Protein AF-A0A522DCX3-F1 (afdb_monomer_lite)

Structure (mmCIF, N/CA/C/O backbone):
data_AF-A0A522DCX3-F1
#
_entry.id   AF-A0A522DCX3-F1
#
loop_
_atom_site.group_PDB
_atom_site.id
_atom_site.type_symbol
_atom_site.label_atom_id
_atom_site.label_alt_id
_atom_site.label_comp_id
_atom_site.label_asym_id
_atom_site.label_entity_id
_atom_site.label_seq_id
_atom_site.pdbx_PDB_ins_code
_atom_site.Cartn_x
_atom_site.Cartn_y
_atom_site.Cartn_z
_atom_site.occupancy
_atom_site.B_iso_or_equiv
_atom_site.auth_seq_id
_atom_site.auth_comp_id
_atom_site.auth_asym_id
_atom_site.auth_atom_id
_atom_site.pdbx_PDB_model_num
ATOM 1 N N . MET A 1 1 ? -0.676 -17.843 -14.640 1.00 28.86 1 MET A N 1
ATOM 2 C CA . MET A 1 1 ? -2.036 -17.439 -14.202 1.00 28.86 1 MET A CA 1
ATOM 3 C C . MET A 1 1 ? -1.926 -16.752 -12.847 1.00 28.86 1 MET A C 1
ATOM 5 O O . MET A 1 1 ? -1.843 -17.448 -11.843 1.00 28.86 1 MET A O 1
ATOM 9 N N . SER A 1 2 ? -1.869 -15.419 -12.797 1.00 33.31 2 SER A N 1
ATOM 10 C CA . SER A 1 2 ? -1.780 -14.701 -11.517 1.00 33.31 2 SER A CA 1
ATOM 11 C C . SER A 1 2 ? -3.188 -14.391 -10.993 1.00 33.31 2 SER A C 1
ATOM 13 O O . SER A 1 2 ? -3.861 -13.493 -11.488 1.00 33.31 2 SER A O 1
ATOM 15 N N . LYS A 1 3 ? -3.672 -15.198 -10.038 1.00 43.72 3 LYS A N 1
ATOM 16 C CA . LYS A 1 3 ? -4.964 -15.034 -9.339 1.00 43.72 3 LYS A CA 1
ATOM 17 C C . LYS A 1 3 ? -4.848 -13.979 -8.223 1.00 43.72 3 LYS A C 1
ATOM 19 O O . LYS A 1 3 ? -5.005 -14.319 -7.053 1.00 43.72 3 LYS A O 1
ATOM 24 N N . ILE A 1 4 ? -4.510 -12.728 -8.542 1.00 49.00 4 ILE A N 1
ATOM 25 C CA . ILE A 1 4 ? -4.292 -11.707 -7.492 1.00 49.00 4 ILE A CA 1
ATOM 26 C C . ILE A 1 4 ? -5.577 -10.966 -7.085 1.00 49.00 4 ILE A C 1
ATOM 28 O O . ILE A 1 4 ? -5.641 -10.433 -5.983 1.00 49.00 4 ILE A O 1
ATOM 32 N N . THR A 1 5 ? -6.657 -11.004 -7.862 1.00 54.38 5 THR A N 1
ATOM 33 C CA . THR A 1 5 ? -7.871 -10.245 -7.522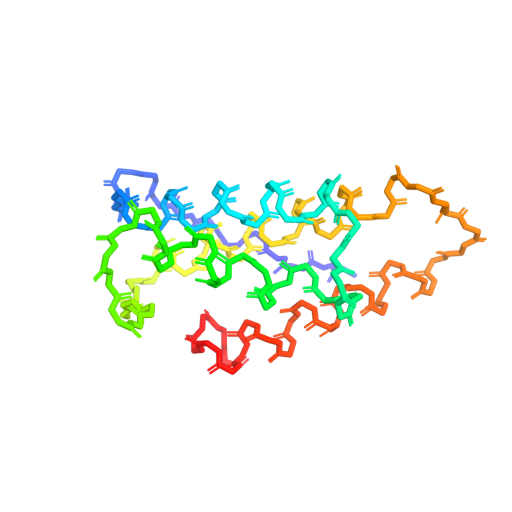 1.00 54.38 5 THR A CA 1
ATOM 34 C C . THR A 1 5 ? -8.945 -11.125 -6.890 1.00 54.38 5 THR A C 1
ATOM 36 O O . THR A 1 5 ? -9.888 -11.587 -7.527 1.00 54.38 5 THR A O 1
ATOM 39 N N . GLY A 1 6 ? -8.811 -11.364 -5.585 1.00 59.00 6 GLY A N 1
ATOM 40 C CA . GLY A 1 6 ? -9.985 -11.675 -4.774 1.00 59.00 6 GLY A CA 1
ATOM 41 C C . GLY A 1 6 ? -10.847 -10.417 -4.658 1.00 59.00 6 GLY A C 1
ATOM 42 O O . GLY A 1 6 ? -10.328 -9.372 -4.274 1.00 59.00 6 GLY A O 1
ATOM 43 N N . PHE A 1 7 ? -12.137 -10.505 -4.984 1.00 73.31 7 PHE A N 1
ATOM 44 C CA . PHE A 1 7 ? -13.077 -9.398 -4.790 1.00 73.31 7 PHE A CA 1
ATOM 45 C C . PHE A 1 7 ? -13.097 -8.957 -3.309 1.00 73.31 7 PHE A C 1
ATOM 47 O O . PHE A 1 7 ? -13.065 -9.797 -2.396 1.00 73.31 7 PHE A O 1
ATOM 54 N N . PHE A 1 8 ? -13.122 -7.643 -3.081 1.00 80.94 8 PHE A N 1
ATOM 55 C CA . PHE A 1 8 ? -13.275 -6.996 -1.774 1.00 80.94 8 PHE A CA 1
ATOM 56 C C . PHE A 1 8 ? -14.450 -6.015 -1.832 1.00 80.94 8 PHE A C 1
ATOM 58 O O . PHE A 1 8 ? -14.796 -5.539 -2.914 1.00 80.94 8 PHE A O 1
ATOM 65 N N . ASN A 1 9 ? -15.073 -5.727 -0.689 1.00 86.88 9 ASN A N 1
ATOM 66 C CA . ASN A 1 9 ? -16.086 -4.677 -0.613 1.00 86.88 9 ASN A CA 1
ATOM 67 C C . ASN A 1 9 ? -15.413 -3.325 -0.331 1.00 86.88 9 ASN A C 1
ATOM 69 O O . ASN A 1 9 ? -14.833 -3.132 0.736 1.00 86.88 9 ASN A O 1
ATOM 73 N N . GLU A 1 10 ? -15.508 -2.382 -1.271 1.00 83.75 10 GLU A N 1
ATOM 74 C CA . GLU A 1 10 ? -14.956 -1.029 -1.124 1.00 83.75 10 GLU A CA 1
ATOM 75 C C . GLU A 1 10 ? -15.537 -0.253 0.067 1.00 83.75 10 GLU A C 1
ATOM 77 O O . GLU A 1 10 ? -14.839 0.585 0.644 1.00 83.75 10 GLU A O 1
ATOM 82 N N . GLU A 1 11 ? -16.776 -0.540 0.472 1.00 90.69 11 GLU A N 1
ATOM 83 C CA . GLU A 1 11 ? -17.419 0.097 1.630 1.00 90.69 11 GLU A CA 1
ATOM 84 C C . GLU A 1 11 ? -16.742 -0.282 2.955 1.00 90.69 11 GLU A C 1
ATOM 86 O O . GLU A 1 11 ? -16.774 0.491 3.910 1.00 90.69 11 GLU A O 1
ATOM 91 N N . ASN A 1 12 ? -16.071 -1.439 2.998 1.00 91.00 12 ASN A N 1
ATOM 92 C CA . ASN A 1 12 ? -15.334 -1.924 4.167 1.00 91.00 12 ASN A CA 1
ATOM 93 C C . ASN A 1 12 ? -13.888 -1.402 4.227 1.00 91.00 12 ASN A C 1
ATOM 95 O O . ASN A 1 12 ? -13.141 -1.763 5.140 1.00 91.00 12 ASN A O 1
ATOM 99 N N . VAL A 1 13 ? -13.471 -0.583 3.252 1.00 91.31 13 VAL A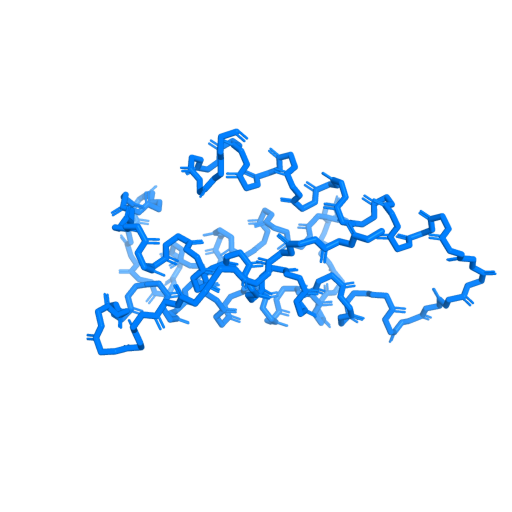 N 1
ATOM 100 C CA . VAL A 1 13 ? -12.109 -0.048 3.178 1.00 91.31 13 VAL A CA 1
ATOM 101 C C . VAL A 1 13 ? -12.032 1.291 3.906 1.00 91.31 13 VAL A C 1
ATOM 103 O O . VAL A 1 13 ? -12.494 2.320 3.394 1.00 91.31 13 VAL A O 1
ATOM 106 N N . GLY A 1 14 ? -11.399 1.275 5.081 1.00 92.31 14 GLY A N 1
ATOM 107 C CA . GLY A 1 14 ? -11.216 2.439 5.935 1.00 92.31 14 GLY A CA 1
ATOM 108 C C . GLY A 1 14 ? -10.254 3.496 5.373 1.00 92.31 14 GLY A C 1
ATOM 109 O O . GLY A 1 14 ? -9.522 3.264 4.399 1.00 92.31 14 GLY A O 1
ATOM 110 N N . PRO A 1 15 ? -10.243 4.696 5.981 1.00 92.19 15 PRO A N 1
ATOM 111 C CA . PRO A 1 15 ? -9.436 5.816 5.511 1.00 92.19 15 PRO A CA 1
ATOM 112 C C . PRO A 1 15 ? -7.929 5.548 5.606 1.00 92.19 15 PRO A C 1
ATOM 114 O O . PRO A 1 15 ? -7.179 6.003 4.743 1.00 92.19 15 PRO A O 1
ATOM 117 N N . GLU A 1 16 ? -7.471 4.778 6.592 1.00 90.31 16 GLU A N 1
ATOM 118 C CA . GLU A 1 16 ? -6.063 4.415 6.755 1.00 90.31 16 GLU A CA 1
ATOM 119 C C . GLU A 1 16 ? -5.582 3.508 5.616 1.00 90.31 16 GLU A C 1
ATOM 121 O O . GLU A 1 16 ? -4.526 3.764 5.041 1.00 90.31 16 GLU A O 1
ATOM 126 N N . ALA A 1 17 ? -6.372 2.506 5.214 1.00 89.31 17 ALA A N 1
ATOM 127 C CA . ALA A 1 17 ? -6.032 1.644 4.081 1.00 89.31 17 ALA A CA 1
ATOM 128 C C . ALA A 1 17 ? -5.976 2.442 2.766 1.00 89.31 17 ALA A C 1
ATOM 130 O O . ALA A 1 17 ? -5.046 2.293 1.971 1.00 89.31 17 ALA A O 1
ATOM 131 N N . ARG A 1 18 ? -6.926 3.364 2.549 1.00 92.06 18 ARG A N 1
ATOM 132 C CA . ARG A 1 18 ? -6.921 4.267 1.381 1.00 92.06 18 ARG A CA 1
ATOM 133 C C . ARG A 1 18 ? -5.706 5.193 1.379 1.00 92.06 18 ARG A C 1
ATOM 135 O O . ARG A 1 18 ? -5.106 5.414 0.329 1.00 92.06 18 ARG A O 1
ATOM 142 N N . ARG A 1 19 ? -5.319 5.707 2.548 1.00 91.94 19 ARG A N 1
ATOM 143 C CA . ARG A 1 19 ? -4.144 6.570 2.701 1.00 91.94 19 ARG A CA 1
ATOM 144 C C . ARG A 1 19 ? -2.845 5.805 2.462 1.00 91.94 19 ARG A C 1
ATOM 146 O O . ARG A 1 19 ? -1.998 6.305 1.733 1.00 91.94 19 ARG A O 1
ATOM 153 N N . LEU A 1 20 ? -2.719 4.583 2.971 1.00 90.25 20 LEU A N 1
ATOM 154 C CA . LEU A 1 20 ? -1.555 3.737 2.707 1.00 90.25 20 LEU A CA 1
ATOM 155 C C . LEU A 1 20 ? -1.432 3.377 1.216 1.00 90.25 20 LEU A C 1
ATOM 157 O O . LEU A 1 20 ? -0.348 3.486 0.651 1.00 90.25 20 LEU A O 1
ATOM 161 N N . ALA A 1 21 ? -2.543 3.058 0.544 1.00 88.88 21 ALA A N 1
ATOM 162 C CA . ALA A 1 21 ? -2.559 2.863 -0.909 1.00 88.88 21 ALA A CA 1
ATOM 163 C C . ALA A 1 21 ? -2.101 4.109 -1.686 1.00 88.88 21 ALA A C 1
ATOM 165 O O . ALA A 1 21 ? -1.366 4.012 -2.670 1.00 88.88 21 ALA A O 1
ATOM 166 N N . HIS A 1 22 ? -2.502 5.300 -1.236 1.00 89.62 22 HIS A N 1
ATOM 167 C CA . HIS A 1 22 ? -2.015 6.548 -1.815 1.00 89.62 22 HIS A CA 1
ATOM 168 C C . HIS A 1 22 ? -0.501 6.721 -1.612 1.00 89.62 22 HIS A C 1
ATOM 170 O O . HIS A 1 22 ? 0.196 7.114 -2.547 1.00 89.62 22 HIS A O 1
ATOM 176 N N . CYS A 1 23 ? 0.018 6.374 -0.430 1.00 87.88 23 CYS A N 1
ATOM 177 C CA . CYS A 1 23 ? 1.452 6.395 -0.146 1.00 87.88 23 CYS A CA 1
ATOM 178 C C . CYS A 1 23 ? 2.238 5.434 -1.049 1.00 87.88 23 CYS A C 1
ATOM 180 O O . CYS A 1 23 ? 3.281 5.843 -1.548 1.00 87.88 23 CYS A O 1
ATOM 182 N N . PHE A 1 24 ? 1.727 4.227 -1.329 1.00 84.81 24 PHE A N 1
ATOM 183 C CA . PHE A 1 24 ? 2.343 3.312 -2.302 1.00 84.81 24 PHE A CA 1
ATOM 184 C C . PHE A 1 24 ? 2.445 3.949 -3.696 1.00 84.81 24 PHE A C 1
ATOM 186 O O . PHE A 1 24 ? 3.510 3.976 -4.306 1.00 84.81 24 PHE A O 1
ATOM 193 N N . ASN A 1 25 ? 1.353 4.540 -4.183 1.00 81.81 25 ASN A N 1
ATOM 194 C CA . ASN A 1 25 ? 1.328 5.174 -5.501 1.00 81.81 25 ASN A CA 1
ATOM 195 C C . ASN A 1 25 ? 2.274 6.381 -5.612 1.00 81.81 25 ASN A C 1
ATOM 197 O O . ASN A 1 25 ? 2.891 6.587 -6.659 1.00 81.81 25 ASN A O 1
ATOM 201 N N . LEU A 1 26 ? 2.378 7.196 -4.558 1.00 82.75 26 LEU A N 1
ATOM 202 C CA . LEU A 1 26 ? 3.320 8.316 -4.512 1.00 82.75 26 LEU A CA 1
ATOM 203 C C . LEU A 1 26 ? 4.763 7.827 -4.460 1.00 82.75 26 LEU A C 1
ATOM 205 O O . LEU A 1 26 ? 5.601 8.323 -5.211 1.00 82.75 26 LEU A O 1
ATOM 209 N N . SER A 1 27 ? 5.049 6.849 -3.605 1.00 80.44 27 SER A N 1
ATOM 210 C CA . SER A 1 27 ? 6.404 6.349 -3.433 1.00 80.44 27 SER A CA 1
ATOM 211 C C . SER A 1 27 ? 6.928 5.650 -4.683 1.00 80.44 27 SER A C 1
ATOM 213 O O . SER A 1 27 ? 8.090 5.831 -5.022 1.00 80.44 27 SER A O 1
ATOM 215 N N . ALA A 1 28 ? 6.066 4.956 -5.431 1.00 76.31 28 ALA A N 1
ATOM 216 C CA . ALA A 1 28 ? 6.407 4.366 -6.724 1.00 76.31 28 ALA A CA 1
ATOM 217 C C . ALA A 1 28 ? 6.844 5.378 -7.790 1.00 76.31 28 ALA A C 1
ATOM 219 O O . ALA A 1 28 ? 7.582 5.033 -8.707 1.00 76.31 28 ALA A O 1
ATOM 220 N N . ARG A 1 29 ? 6.371 6.624 -7.699 1.00 76.19 29 ARG A N 1
ATOM 221 C CA . ARG A 1 29 ? 6.687 7.699 -8.656 1.00 76.19 29 ARG A CA 1
ATOM 222 C C . ARG A 1 29 ? 7.901 8.519 -8.236 1.00 76.19 29 ARG A C 1
ATOM 224 O O . ARG A 1 29 ? 8.348 9.383 -8.988 1.00 76.19 29 ARG A O 1
ATOM 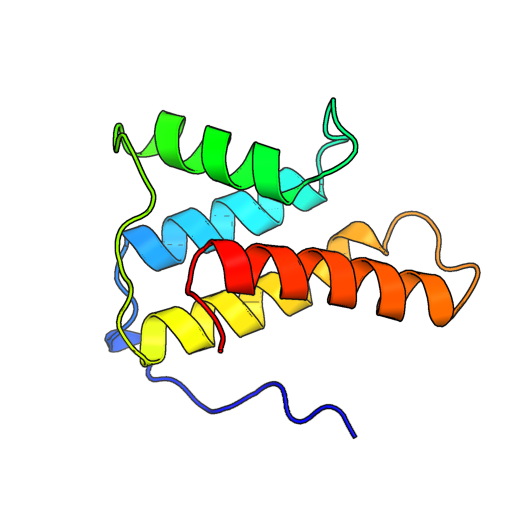231 N N . MET A 1 30 ? 8.400 8.294 -7.025 1.00 71.06 30 MET A N 1
ATOM 232 C CA . MET A 1 30 ? 9.522 9.019 -6.454 1.00 71.06 30 MET A CA 1
ATOM 233 C C . MET A 1 30 ? 10.753 8.118 -6.452 1.00 71.06 30 MET A C 1
ATOM 235 O O . MET A 1 30 ? 10.685 6.945 -6.103 1.00 71.06 30 MET A O 1
ATOM 239 N N . ASN A 1 31 ? 11.903 8.673 -6.832 1.00 61.06 31 ASN A N 1
ATOM 240 C CA . ASN A 1 31 ? 13.170 7.954 -6.756 1.00 61.06 31 ASN A CA 1
ATOM 241 C C . ASN A 1 31 ? 13.541 7.799 -5.271 1.00 61.06 31 ASN A C 1
ATOM 243 O O . ASN A 1 31 ? 14.062 8.736 -4.659 1.00 61.06 31 ASN A O 1
ATOM 247 N N . SER A 1 32 ? 13.178 6.664 -4.663 1.00 61.53 32 SER A N 1
ATOM 248 C CA . SER A 1 32 ? 13.416 6.425 -3.236 1.00 61.53 32 SER A CA 1
ATOM 249 C C . SER A 1 32 ? 14.915 6.453 -2.926 1.00 61.53 32 SER A C 1
ATOM 251 O O . SER A 1 32 ? 15.718 5.887 -3.668 1.00 61.53 32 SER A O 1
ATOM 253 N N . LYS A 1 33 ? 15.303 7.084 -1.810 1.00 55.56 33 LYS A N 1
ATOM 254 C CA . LYS A 1 33 ? 16.712 7.205 -1.380 1.00 55.56 33 LYS A CA 1
ATOM 255 C C . LYS A 1 33 ? 17.400 5.856 -1.160 1.00 55.56 33 LYS A C 1
ATOM 257 O O . LYS A 1 33 ? 18.613 5.771 -1.308 1.00 55.56 33 LYS A O 1
ATOM 262 N N . ASP A 1 34 ? 16.638 4.839 -0.779 1.00 63.88 34 ASP A N 1
ATOM 263 C CA . ASP A 1 34 ? 17.098 3.470 -0.528 1.00 63.88 34 ASP A CA 1
ATOM 264 C C . ASP A 1 34 ? 16.784 2.514 -1.694 1.00 63.88 34 ASP A C 1
ATOM 266 O O . ASP A 1 34 ? 17.013 1.312 -1.582 1.00 63.88 34 ASP A O 1
ATOM 270 N N . GLY A 1 35 ? 16.231 3.030 -2.800 1.00 62.97 35 GLY A N 1
ATOM 271 C CA . GLY A 1 35 ? 15.735 2.226 -3.918 1.00 62.97 35 GLY A CA 1
ATOM 272 C C . GLY A 1 35 ? 14.480 1.406 -3.596 1.00 62.97 35 GLY A C 1
ATOM 273 O O . GLY A 1 35 ? 13.996 0.689 -4.467 1.00 62.97 35 GLY A O 1
ATOM 274 N N . ASN A 1 36 ? 13.927 1.515 -2.381 1.00 68.75 36 ASN A N 1
ATOM 275 C CA . ASN A 1 36 ? 12.748 0.780 -1.951 1.00 68.75 36 ASN A CA 1
ATOM 276 C C . ASN A 1 36 ? 11.545 1.725 -1.756 1.00 68.75 36 ASN A C 1
ATOM 278 O O . ASN A 1 36 ? 11.405 2.385 -0.723 1.00 68.75 36 ASN A O 1
ATOM 282 N N . PRO A 1 37 ? 10.617 1.770 -2.721 1.00 68.75 37 PRO A N 1
ATOM 283 C CA . PRO A 1 37 ? 9.429 2.614 -2.644 1.00 68.75 37 PRO A CA 1
ATOM 284 C C . PRO A 1 37 ? 8.510 2.227 -1.477 1.00 68.75 37 PRO A C 1
ATOM 286 O O . PRO A 1 37 ? 7.703 3.044 -1.044 1.00 68.75 37 PRO A O 1
ATOM 289 N N . LEU A 1 38 ? 8.608 1.019 -0.917 1.00 73.12 38 LEU A N 1
ATOM 290 C CA . LEU A 1 38 ? 7.760 0.646 0.213 1.00 73.12 38 LEU A CA 1
ATOM 291 C C . LEU A 1 38 ? 8.235 1.214 1.540 1.00 73.12 38 LEU A C 1
ATOM 293 O O . LEU A 1 38 ? 7.388 1.723 2.265 1.00 73.12 38 LEU A O 1
ATOM 297 N N . THR A 1 39 ? 9.540 1.233 1.825 1.00 76.12 39 THR A N 1
ATOM 298 C CA . THR A 1 39 ? 10.061 1.923 3.020 1.00 76.12 39 THR A CA 1
ATOM 299 C C . THR A 1 39 ? 9.584 3.375 3.029 1.00 76.12 39 THR A C 1
ATOM 301 O O . THR A 1 39 ? 9.038 3.872 4.010 1.00 76.12 39 THR A O 1
ATOM 304 N N . PHE A 1 40 ? 9.696 4.038 1.877 1.00 80.38 40 PHE A N 1
ATOM 305 C CA . PHE A 1 40 ? 9.273 5.422 1.743 1.00 80.38 40 PHE A CA 1
ATOM 306 C C . PHE A 1 40 ? 7.749 5.600 1.854 1.00 80.38 40 PHE A C 1
ATOM 308 O O . PHE A 1 40 ? 7.282 6.606 2.387 1.00 80.38 40 PHE A O 1
ATOM 315 N N . ALA A 1 41 ? 6.949 4.628 1.405 1.00 84.25 41 ALA A N 1
ATOM 316 C CA . ALA A 1 41 ? 5.504 4.652 1.623 1.00 84.25 41 ALA A CA 1
ATOM 317 C C . ALA A 1 41 ? 5.134 4.562 3.112 1.00 84.25 41 ALA A C 1
ATOM 319 O O . ALA A 1 41 ? 4.203 5.245 3.538 1.00 84.25 41 ALA A O 1
ATOM 320 N N . GLU A 1 42 ? 5.851 3.755 3.901 1.00 84.50 42 GLU A N 1
ATOM 321 C CA . GLU A 1 42 ? 5.651 3.658 5.354 1.00 84.50 42 GLU A CA 1
ATOM 322 C C . GLU A 1 42 ? 5.994 4.979 6.057 1.00 84.50 42 GLU A C 1
ATOM 324 O O . GLU A 1 42 ? 5.222 5.455 6.897 1.00 84.50 42 GLU A O 1
ATOM 329 N N . ASP A 1 43 ? 7.094 5.621 5.656 1.00 86.00 43 ASP A N 1
ATOM 330 C CA . ASP A 1 43 ? 7.493 6.938 6.161 1.00 86.00 43 ASP A CA 1
ATOM 331 C C . ASP A 1 43 ? 6.446 8.011 5.825 1.00 86.00 43 ASP A C 1
ATOM 333 O O . ASP A 1 43 ? 6.028 8.778 6.697 1.00 86.00 43 ASP A O 1
ATOM 337 N N . LEU A 1 44 ? 5.963 8.047 4.575 1.00 87.19 44 LEU A N 1
ATOM 338 C CA . LEU A 1 44 ? 4.900 8.961 4.142 1.00 87.19 44 LEU A CA 1
ATOM 339 C C . LEU A 1 44 ? 3.589 8.713 4.895 1.00 87.19 44 LEU A C 1
ATOM 341 O O . LEU A 1 44 ? 2.884 9.660 5.258 1.00 87.19 44 LEU A O 1
ATOM 345 N N . PHE A 1 45 ? 3.243 7.450 5.136 1.00 90.12 45 PHE A N 1
ATOM 346 C CA . PHE A 1 45 ? 2.052 7.089 5.895 1.00 90.12 45 PHE A CA 1
ATOM 347 C C . PHE A 1 45 ? 2.160 7.581 7.342 1.00 90.12 45 PHE A C 1
ATOM 349 O O . PHE A 1 45 ? 1.258 8.261 7.834 1.00 90.12 45 PHE A O 1
ATOM 356 N N . THR A 1 46 ? 3.288 7.309 7.994 1.00 89.06 46 THR A N 1
ATOM 357 C CA . THR A 1 46 ? 3.584 7.745 9.365 1.00 89.06 46 THR A CA 1
ATOM 358 C C . THR A 1 46 ? 3.548 9.268 9.476 1.00 89.06 46 THR A C 1
ATOM 360 O O . THR A 1 46 ? 2.859 9.815 10.337 1.00 89.06 46 THR A O 1
ATOM 363 N N . ALA A 1 47 ? 4.200 9.975 8.550 1.00 87.69 47 ALA A N 1
ATOM 364 C CA . ALA A 1 47 ? 4.218 11.434 8.519 1.00 87.69 47 ALA A CA 1
ATOM 365 C C . ALA A 1 47 ? 2.831 12.051 8.262 1.00 87.69 47 ALA A C 1
ATOM 367 O O . ALA A 1 47 ? 2.509 13.093 8.829 1.00 87.69 47 ALA A O 1
ATOM 368 N N . SER A 1 48 ? 1.999 11.422 7.422 1.00 87.12 48 SER A N 1
ATOM 369 C CA . SER A 1 48 ? 0.671 11.945 7.064 1.00 87.12 48 SER A CA 1
ATOM 370 C C . SER A 1 48 ? -0.438 11.606 8.064 1.00 87.12 48 SER A C 1
ATOM 372 O O . SER A 1 48 ? -1.465 12.285 8.078 1.00 87.12 48 SER A O 1
ATOM 374 N N . THR A 1 49 ? -0.260 10.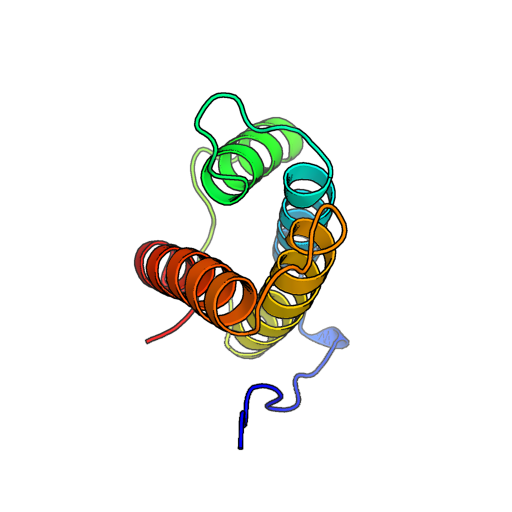573 8.891 1.00 87.69 49 THR A N 1
ATOM 375 C CA . THR A 1 49 ? -1.261 10.127 9.878 1.00 87.69 49 THR A CA 1
ATOM 376 C C . THR A 1 49 ? -0.863 10.414 11.325 1.00 87.69 49 THR A C 1
ATOM 378 O O . THR A 1 49 ? -1.733 10.460 12.191 1.00 87.69 49 THR A O 1
ATOM 381 N N . GLY A 1 50 ? 0.430 10.599 11.606 1.00 88.06 50 GLY A N 1
ATOM 382 C CA . GLY A 1 50 ? 0.968 10.693 12.965 1.00 88.06 50 GLY A CA 1
ATOM 383 C C . GLY A 1 50 ? 1.004 9.354 13.713 1.00 88.06 50 GLY A C 1
ATOM 384 O O . GLY A 1 50 ? 1.312 9.331 14.904 1.00 88.06 50 GLY A O 1
ATOM 385 N N . LEU A 1 51 ? 0.681 8.241 13.046 1.00 84.88 51 LEU A N 1
ATOM 386 C CA . LEU A 1 51 ? 0.715 6.910 13.644 1.00 84.88 51 LEU A CA 1
ATOM 387 C C . LEU A 1 51 ? 2.153 6.402 13.725 1.00 84.88 51 LEU A C 1
ATOM 389 O O . LEU A 1 51 ? 2.861 6.391 12.728 1.00 84.88 51 LEU A O 1
ATOM 393 N N . ALA A 1 52 ? 2.565 5.909 14.894 1.00 79.75 52 ALA A N 1
ATOM 394 C CA . ALA A 1 52 ? 3.910 5.361 15.095 1.00 79.75 52 ALA A CA 1
ATOM 395 C C . ALA A 1 52 ? 4.177 4.058 14.314 1.00 79.75 52 ALA A C 1
ATOM 397 O O . ALA A 1 52 ? 5.324 3.633 14.207 1.00 79.75 52 ALA A O 1
ATOM 398 N N . ALA A 1 53 ? 3.123 3.398 13.828 1.00 80.44 53 ALA A N 1
ATOM 399 C CA . ALA A 1 53 ? 3.199 2.183 13.031 1.00 80.44 53 ALA A CA 1
ATOM 400 C C . ALA A 1 53 ? 1.933 2.017 12.180 1.00 80.44 53 ALA A C 1
ATOM 402 O O . ALA A 1 53 ? 0.876 2.574 12.487 1.00 80.44 53 ALA A O 1
ATOM 403 N N . ILE A 1 54 ? 2.033 1.189 11.143 1.00 83.38 54 ILE A N 1
ATOM 404 C CA . ILE A 1 54 ? 0.894 0.814 10.305 1.00 83.38 54 ILE A CA 1
ATOM 405 C C . ILE A 1 54 ? -0.073 -0.065 11.116 1.00 83.38 54 ILE A C 1
ATOM 407 O O . ILE A 1 54 ? 0.363 -1.042 11.736 1.00 83.38 54 ILE A O 1
ATOM 411 N N . PRO A 1 55 ? -1.377 0.268 11.152 1.00 84.25 55 PRO A N 1
ATOM 412 C CA . PRO A 1 55 ? -2.357 -0.509 11.895 1.00 84.25 55 PRO A CA 1
ATOM 413 C C . PRO A 1 55 ? -2.606 -1.868 11.233 1.00 84.25 55 PRO A C 1
ATOM 415 O O . PRO A 1 55 ? -2.283 -2.101 10.069 1.00 84.25 55 PRO A O 1
ATOM 418 N N . ARG A 1 56 ? -3.232 -2.782 11.977 1.00 85.94 56 ARG A N 1
ATOM 419 C CA . ARG A 1 56 ? -3.757 -4.012 11.379 1.00 85.94 56 ARG A CA 1
ATOM 420 C C . ARG A 1 56 ? -5.011 -3.696 10.575 1.00 85.94 56 ARG A C 1
ATOM 422 O O . ARG A 1 56 ? -5.896 -3.009 11.073 1.00 85.94 56 ARG A O 1
ATOM 429 N N . PHE A 1 57 ? -5.091 -4.280 9.389 1.00 87.56 57 PHE A N 1
ATOM 430 C CA . PHE A 1 57 ? -6.213 -4.125 8.475 1.00 87.56 57 PHE A CA 1
ATOM 431 C C . PHE A 1 57 ? -7.112 -5.359 8.470 1.00 87.56 57 PHE A C 1
ATOM 433 O O . PHE A 1 57 ? -6.652 -6.484 8.704 1.00 87.56 57 PHE A O 1
ATOM 440 N N . ASN A 1 58 ? -8.393 -5.143 8.185 1.00 88.25 58 ASN A N 1
ATOM 441 C CA . ASN A 1 58 ? -9.356 -6.215 7.976 1.00 88.25 58 ASN A CA 1
ATOM 442 C C . ASN A 1 58 ? -9.105 -6.948 6.638 1.00 88.25 58 ASN A C 1
ATOM 444 O O . ASN A 1 58 ? -8.245 -6.567 5.841 1.00 88.25 58 ASN A O 1
ATOM 448 N N . ASP A 1 59 ? -9.828 -8.039 6.380 1.00 86.81 59 ASP A N 1
ATOM 449 C CA . ASP A 1 59 ? -9.607 -8.861 5.182 1.00 86.81 59 ASP A CA 1
ATOM 450 C C . ASP A 1 59 ? -9.867 -8.111 3.865 1.00 86.81 59 ASP A C 1
ATOM 452 O O . ASP A 1 59 ? -9.142 -8.329 2.890 1.00 86.81 59 ASP A O 1
ATOM 456 N N . ASP A 1 60 ? -10.865 -7.228 3.820 1.00 87.88 60 ASP A N 1
ATOM 457 C CA . ASP A 1 60 ? -11.183 -6.443 2.624 1.00 87.88 60 ASP A CA 1
ATOM 458 C C . ASP A 1 60 ? -10.147 -5.342 2.388 1.00 87.88 60 ASP A C 1
ATOM 460 O O . ASP A 1 60 ? -9.669 -5.179 1.267 1.00 87.88 60 ASP A O 1
ATOM 464 N N . GLU A 1 61 ? -9.702 -4.666 3.444 1.00 88.62 61 GLU A N 1
ATOM 465 C CA . GLU A 1 61 ? -8.600 -3.704 3.394 1.00 88.62 61 GLU A CA 1
ATOM 466 C C . GLU A 1 61 ? -7.288 -4.362 2.948 1.00 88.62 61 GLU A C 1
ATOM 468 O O . GLU A 1 61 ? -6.581 -3.824 2.099 1.00 88.62 61 GLU A O 1
ATOM 473 N N . ASN A 1 62 ? -6.981 -5.564 3.442 1.00 83.75 62 ASN A N 1
ATOM 474 C CA . ASN A 1 62 ? -5.806 -6.318 3.006 1.00 83.75 62 ASN A CA 1
ATOM 475 C C . ASN A 1 62 ? -5.882 -6.691 1.518 1.00 83.75 62 ASN A C 1
ATOM 477 O O . ASN A 1 62 ? -4.871 -6.641 0.818 1.00 83.75 62 ASN A O 1
ATOM 481 N N . LYS A 1 63 ? -7.055 -7.085 1.007 1.00 82.50 63 LYS A N 1
ATOM 482 C CA . LYS A 1 63 ? -7.246 -7.355 -0.431 1.00 82.50 63 LYS A CA 1
ATOM 483 C C . LYS A 1 63 ? -7.139 -6.078 -1.268 1.00 82.50 63 LYS A C 1
ATOM 485 O O . LYS A 1 63 ? -6.476 -6.103 -2.302 1.00 82.50 63 LYS A O 1
ATOM 490 N N . TYR A 1 64 ? -7.725 -4.976 -0.803 1.00 86.12 64 TYR A N 1
ATOM 491 C CA . TYR A 1 64 ? -7.604 -3.660 -1.429 1.00 86.12 64 TYR A CA 1
ATOM 492 C C . TYR A 1 64 ? -6.134 -3.229 -1.533 1.00 86.12 64 TYR A C 1
ATOM 494 O O . TYR A 1 64 ? -5.651 -2.917 -2.620 1.00 86.12 64 TYR A O 1
ATOM 502 N N . LEU A 1 65 ? -5.384 -3.305 -0.430 1.00 85.31 65 LEU A N 1
ATOM 503 C CA . LEU A 1 65 ? -3.964 -2.949 -0.388 1.00 85.31 65 LEU A CA 1
ATOM 504 C C . LEU A 1 65 ? -3.114 -3.850 -1.293 1.00 85.31 65 LEU A C 1
ATOM 506 O O . LEU A 1 65 ? -2.204 -3.359 -1.951 1.00 85.31 65 LEU A O 1
ATOM 510 N N . LYS A 1 66 ? -3.430 -5.148 -1.398 1.00 80.12 66 LYS A N 1
ATOM 511 C CA . LYS A 1 66 ? -2.773 -6.061 -2.355 1.00 80.12 66 LYS A CA 1
ATOM 512 C C . LYS A 1 66 ? -2.982 -5.644 -3.806 1.00 80.12 66 LYS A C 1
ATOM 514 O O . LYS A 1 66 ? -2.033 -5.684 -4.584 1.00 80.12 66 LYS A O 1
ATOM 519 N N . MET A 1 67 ? -4.204 -5.259 -4.171 1.00 82.44 67 MET A N 1
ATOM 520 C CA . MET A 1 67 ? -4.502 -4.758 -5.514 1.00 82.44 67 MET A CA 1
ATOM 521 C C . MET A 1 67 ? -3.717 -3.469 -5.796 1.00 82.44 67 MET A C 1
ATOM 523 O O . MET A 1 67 ? -3.066 -3.361 -6.830 1.00 82.44 67 MET A O 1
ATOM 527 N N . GLN A 1 68 ? -3.695 -2.541 -4.839 1.00 84.50 68 GLN A N 1
ATOM 528 C CA . GLN A 1 68 ? -2.962 -1.276 -4.951 1.00 84.50 68 GLN A CA 1
ATOM 529 C C . GLN A 1 68 ? -1.440 -1.471 -5.025 1.00 84.50 68 GLN A C 1
ATOM 531 O O . GLN A 1 68 ? -0.759 -0.767 -5.766 1.00 84.50 68 GLN A O 1
ATOM 536 N N . LEU A 1 69 ? -0.892 -2.470 -4.330 1.00 78.44 69 LEU A N 1
ATOM 537 C CA . LEU A 1 69 ? 0.514 -2.863 -4.460 1.00 78.44 69 LEU A CA 1
ATOM 538 C C . LEU A 1 69 ? 0.840 -3.422 -5.851 1.00 78.44 69 LEU A C 1
ATOM 540 O O . LEU A 1 69 ? 1.916 -3.147 -6.372 1.00 78.44 69 LEU A O 1
ATOM 544 N N . ALA A 1 70 ? -0.076 -4.165 -6.477 1.00 75.31 70 ALA A N 1
ATOM 545 C CA . ALA A 1 70 ? 0.114 -4.627 -7.851 1.00 75.31 70 ALA A CA 1
ATOM 546 C C . ALA A 1 70 ? 0.114 -3.454 -8.852 1.00 75.31 70 ALA A C 1
ATOM 548 O O . ALA A 1 70 ? 0.948 -3.415 -9.754 1.00 75.31 70 ALA A O 1
ATOM 549 N N . GLU A 1 71 ? -0.762 -2.462 -8.661 1.00 75.94 71 GLU A N 1
ATOM 550 C CA . GLU A 1 71 ? -0.751 -1.216 -9.447 1.00 75.94 71 GLU A CA 1
ATOM 551 C C . GLU A 1 71 ? 0.545 -0.419 -9.230 1.00 75.94 71 GLU A C 1
ATOM 553 O O . GLU A 1 71 ? 1.161 0.056 -10.182 1.00 75.94 71 GLU A O 1
ATOM 558 N N . THR A 1 72 ? 1.016 -0.347 -7.985 1.00 77.19 72 THR A N 1
ATOM 559 C CA . THR A 1 72 ? 2.292 0.277 -7.602 1.00 77.19 72 THR A CA 1
ATOM 560 C C . THR A 1 72 ? 3.478 -0.395 -8.304 1.00 77.19 72 THR A C 1
ATOM 562 O O . THR A 1 72 ? 4.345 0.296 -8.837 1.00 77.19 72 THR A O 1
ATOM 565 N N . ALA A 1 73 ? 3.489 -1.733 -8.378 1.00 72.81 73 ALA A N 1
ATOM 566 C CA . ALA A 1 73 ? 4.486 -2.511 -9.120 1.00 72.81 73 ALA A CA 1
ATOM 567 C C . ALA A 1 73 ? 4.509 -2.158 -10.612 1.00 72.81 73 ALA A C 1
ATOM 569 O O . ALA A 1 73 ? 5.576 -2.052 -11.219 1.00 72.81 73 ALA A O 1
ATOM 570 N N . ALA A 1 74 ? 3.325 -1.967 -11.200 1.00 69.88 74 ALA A N 1
ATOM 571 C CA . ALA A 1 74 ? 3.190 -1.566 -12.593 1.00 69.88 74 ALA A CA 1
ATOM 572 C C . ALA A 1 74 ? 3.700 -0.132 -12.820 1.00 69.88 74 ALA A C 1
ATOM 574 O O . ALA A 1 74 ? 4.380 0.116 -13.811 1.00 69.88 74 ALA A O 1
ATOM 575 N N . ILE A 1 75 ? 3.433 0.800 -11.895 1.00 72.75 75 ILE A N 1
ATOM 576 C CA . ILE A 1 75 ? 3.920 2.190 -11.969 1.00 72.75 75 ILE A CA 1
ATOM 577 C C . ILE A 1 75 ? 5.446 2.253 -11.869 1.00 72.75 75 ILE A C 1
ATOM 579 O O . ILE A 1 75 ? 6.066 2.929 -12.684 1.00 72.75 75 ILE A O 1
ATOM 583 N N . LEU A 1 76 ? 6.044 1.537 -10.911 1.00 68.25 76 LEU A N 1
ATOM 584 C CA . LEU A 1 76 ? 7.503 1.448 -10.760 1.00 68.25 76 LEU A CA 1
ATOM 585 C C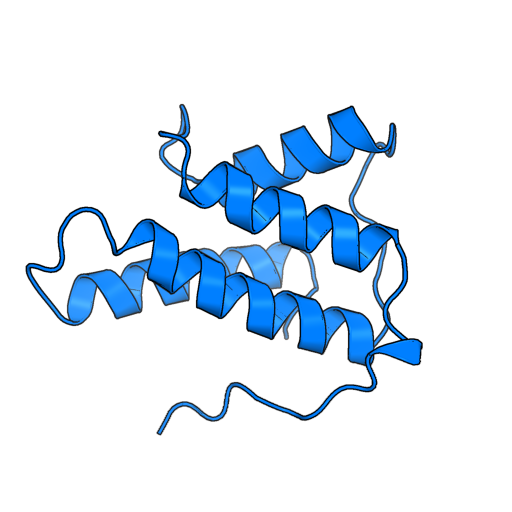 . LEU A 1 76 ? 8.187 0.945 -12.028 1.00 68.25 76 LEU A C 1
ATOM 587 O O . LEU A 1 76 ? 9.242 1.445 -12.404 1.00 68.25 76 LEU A O 1
ATOM 591 N N . ASN A 1 77 ? 7.558 -0.013 -12.709 1.00 65.31 77 ASN A N 1
ATOM 592 C CA . ASN A 1 77 ? 8.073 -0.554 -13.960 1.00 65.31 77 ASN A CA 1
ATOM 593 C C . ASN A 1 77 ? 7.852 0.355 -15.181 1.00 65.31 77 ASN A C 1
ATOM 595 O O . ASN A 1 77 ? 8.475 0.134 -16.216 1.00 65.31 77 ASN A O 1
ATOM 599 N N . HIS A 1 78 ? 7.059 1.428 -15.093 1.00 53.69 78 HIS A N 1
ATOM 600 C CA . HIS A 1 78 ? 6.937 2.419 -16.171 1.00 53.69 78 HIS A CA 1
ATOM 601 C C . HIS A 1 78 ? 8.068 3.471 -16.147 1.00 53.69 78 HIS A C 1
ATOM 603 O O . HIS A 1 78 ? 7.830 4.677 -16.223 1.00 53.69 78 HIS A O 1
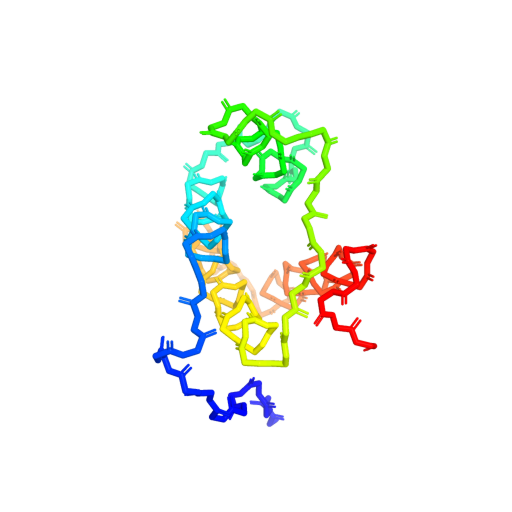ATOM 609 N N . GLY A 1 79 ? 9.310 2.974 -16.105 1.00 54.31 79 GLY A N 1
ATOM 610 C CA . GLY A 1 79 ? 10.562 3.717 -16.298 1.00 54.31 79 GLY A CA 1
ATOM 611 C C . GLY A 1 79 ? 11.631 2.974 -17.121 1.00 54.31 79 GLY A C 1
ATOM 612 O O . GLY A 1 79 ? 12.475 3.642 -17.708 1.00 54.31 79 GLY A O 1
ATOM 613 N N . ASN A 1 80 ? 11.582 1.637 -17.221 1.00 49.06 80 ASN A N 1
ATOM 614 C CA . ASN A 1 80 ? 12.243 0.823 -18.254 1.00 49.06 80 ASN A CA 1
ATOM 615 C C . ASN A 1 80 ? 11.696 -0.618 -18.168 1.00 49.06 80 ASN A C 1
ATOM 617 O O . ASN A 1 80 ? 11.829 -1.254 -17.128 1.00 49.06 80 ASN A O 1
ATOM 621 N N . LEU A 1 81 ? 11.074 -1.128 -19.235 1.00 45.09 81 LEU A N 1
ATOM 622 C CA . LEU A 1 81 ? 10.672 -2.536 -19.362 1.00 45.09 81 LEU A CA 1
ATOM 623 C C . LEU A 1 81 ? 11.591 -3.195 -20.385 1.00 45.09 81 LEU A C 1
ATOM 625 O O . LEU A 1 81 ? 11.205 -3.380 -21.540 1.00 45.09 81 LEU A O 1
ATOM 629 N N . ASP A 1 82 ? 12.811 -3.525 -19.973 1.00 47.81 82 ASP A N 1
ATOM 630 C CA . ASP A 1 82 ? 13.698 -4.302 -20.836 1.00 47.81 82 ASP A CA 1
ATOM 631 C C . ASP A 1 82 ? 13.321 -5.798 -20.786 1.00 47.81 82 ASP A C 1
ATOM 633 O O . ASP A 1 82 ? 13.545 -6.517 -21.764 1.00 47.81 82 ASP A O 1
ATOM 637 N N . SER A 1 83 ? 12.691 -6.285 -19.696 1.00 50.12 83 SER A N 1
ATOM 638 C CA . SER A 1 83 ? 12.308 -7.698 -19.582 1.00 50.12 83 SER A CA 1
ATOM 639 C C . SER A 1 83 ? 11.127 -8.017 -18.642 1.00 50.12 83 SER A C 1
ATOM 641 O O . SER A 1 83 ? 10.758 -7.263 -17.747 1.00 50.12 83 SER A O 1
ATOM 643 N N . VAL A 1 84 ? 10.546 -9.210 -18.822 1.00 51.28 84 VAL A N 1
ATOM 644 C CA . VAL A 1 84 ? 9.525 -9.801 -17.927 1.00 51.28 84 VAL A CA 1
ATOM 645 C C . VAL A 1 84 ? 10.082 -10.087 -16.520 1.00 51.28 84 VAL A C 1
ATOM 647 O O . VAL A 1 84 ? 9.313 -10.120 -15.561 1.00 51.28 84 VAL A O 1
ATOM 650 N N . ALA A 1 85 ? 11.400 -10.251 -16.376 1.00 56.09 85 ALA A N 1
ATOM 651 C CA . ALA A 1 85 ? 12.040 -10.556 -15.097 1.00 56.09 85 ALA A CA 1
ATOM 652 C C . ALA A 1 85 ? 11.982 -9.371 -14.117 1.00 56.09 85 ALA A C 1
ATOM 654 O O . ALA A 1 85 ? 11.765 -9.580 -12.926 1.00 56.09 85 ALA A O 1
ATOM 655 N N . ASP A 1 86 ? 12.063 -8.138 -14.621 1.00 54.16 86 ASP A N 1
ATOM 656 C CA . ASP A 1 86 ? 12.025 -6.913 -13.805 1.00 54.16 86 ASP A CA 1
ATOM 657 C C . ASP A 1 86 ? 10.642 -6.707 -13.150 1.00 54.16 86 ASP A C 1
ATOM 659 O O . ASP A 1 86 ? 10.511 -6.265 -12.005 1.00 54.16 86 ASP A O 1
ATOM 663 N N . LEU A 1 87 ? 9.580 -7.125 -13.849 1.00 53.66 87 LEU A N 1
ATOM 664 C CA . LEU A 1 87 ? 8.213 -7.169 -13.321 1.00 53.66 87 LEU A CA 1
ATOM 665 C C . LEU A 1 87 ? 8.037 -8.229 -12.233 1.00 53.66 87 LEU A C 1
ATOM 667 O O . LEU A 1 87 ? 7.361 -7.970 -11.233 1.00 53.66 87 LEU A O 1
ATOM 671 N N . GLU A 1 88 ? 8.628 -9.410 -12.408 1.00 59.78 88 GLU A N 1
ATOM 672 C CA . GLU A 1 88 ? 8.583 -10.476 -11.405 1.00 59.78 88 GLU A CA 1
ATOM 673 C C . GLU A 1 88 ? 9.382 -10.100 -10.151 1.00 59.78 88 GLU A C 1
ATOM 675 O O . GLU A 1 88 ? 8.891 -10.301 -9.040 1.00 59.78 88 GLU A O 1
ATOM 680 N N . GLU A 1 89 ? 10.553 -9.481 -10.311 1.00 62.28 89 GLU A N 1
ATOM 681 C CA . GLU A 1 89 ? 11.397 -9.027 -9.205 1.00 62.28 89 GLU A CA 1
ATOM 682 C C . GLU A 1 89 ? 10.738 -7.893 -8.412 1.00 62.28 89 GLU A C 1
ATOM 684 O O . GLU A 1 89 ? 10.608 -7.993 -7.189 1.00 62.28 89 GLU A O 1
ATOM 689 N N . ALA A 1 90 ? 10.219 -6.861 -9.090 1.00 61.53 90 ALA A N 1
ATOM 690 C CA . ALA A 1 90 ? 9.476 -5.786 -8.433 1.00 61.53 90 ALA A CA 1
ATOM 691 C C . ALA A 1 90 ? 8.252 -6.332 -7.682 1.00 61.53 90 ALA A C 1
ATOM 693 O O . ALA A 1 90 ? 8.011 -5.984 -6.525 1.00 61.53 90 ALA A O 1
ATOM 694 N N . THR A 1 91 ? 7.503 -7.247 -8.304 1.00 63.16 91 THR A N 1
ATOM 695 C CA . THR A 1 91 ? 6.353 -7.893 -7.660 1.00 63.16 91 THR A CA 1
ATOM 696 C C . THR A 1 91 ? 6.779 -8.714 -6.442 1.00 63.16 91 THR A C 1
ATOM 698 O O . THR A 1 91 ? 6.098 -8.668 -5.418 1.00 63.16 91 THR A O 1
ATOM 701 N N . GLU A 1 92 ? 7.902 -9.434 -6.500 1.00 67.44 92 GLU A N 1
ATOM 702 C CA . GLU A 1 92 ? 8.397 -10.239 -5.381 1.00 67.44 92 GLU A CA 1
ATOM 703 C C . GLU A 1 92 ? 8.913 -9.374 -4.224 1.00 67.44 92 GLU A C 1
ATOM 705 O O . GLU A 1 92 ? 8.596 -9.668 -3.071 1.00 67.44 92 GLU A O 1
ATOM 710 N N . VAL A 1 93 ? 9.624 -8.274 -4.492 1.00 64.38 93 VAL A N 1
ATOM 711 C CA . VAL A 1 93 ? 10.060 -7.316 -3.457 1.00 64.38 93 VAL A CA 1
ATOM 712 C C . VAL A 1 93 ? 8.850 -6.731 -2.729 1.00 64.38 93 VAL A C 1
ATOM 714 O O . VAL A 1 93 ? 8.795 -6.746 -1.492 1.00 64.38 93 VAL A O 1
ATOM 717 N N . LEU A 1 94 ? 7.836 -6.301 -3.486 1.00 66.06 94 LEU A N 1
ATOM 718 C CA . LEU A 1 94 ? 6.590 -5.780 -2.927 1.00 66.06 94 LEU A CA 1
ATOM 719 C C . LEU A 1 94 ? 5.841 -6.854 -2.130 1.00 66.06 94 LEU A C 1
ATOM 721 O O . LEU A 1 94 ? 5.330 -6.585 -1.043 1.00 66.06 94 LEU A O 1
ATOM 725 N N . ARG A 1 95 ? 5.830 -8.100 -2.618 1.00 68.81 95 ARG A N 1
ATOM 726 C CA . ARG A 1 95 ? 5.219 -9.247 -1.936 1.00 68.81 95 ARG A CA 1
ATOM 727 C C . ARG A 1 95 ? 5.915 -9.558 -0.610 1.00 68.81 95 ARG A C 1
ATOM 729 O O . ARG A 1 95 ? 5.243 -9.768 0.398 1.00 68.81 95 ARG A O 1
ATOM 736 N N . GLN A 1 96 ? 7.246 -9.579 -0.580 1.00 67.62 96 GLN A N 1
ATOM 737 C CA . GLN A 1 96 ? 8.024 -9.845 0.633 1.00 67.62 96 GLN A CA 1
ATOM 738 C C . GLN A 1 96 ? 7.828 -8.750 1.688 1.00 67.62 96 GLN A C 1
ATOM 740 O O . GLN A 1 96 ? 7.694 -9.055 2.873 1.00 67.62 96 GLN A O 1
ATOM 745 N N . HIS A 1 97 ? 7.745 -7.482 1.286 1.00 63.81 97 HIS A N 1
ATOM 746 C CA . HIS A 1 97 ? 7.412 -6.399 2.215 1.00 63.81 97 HIS A CA 1
ATOM 747 C C . HIS A 1 97 ? 5.963 -6.456 2.690 1.00 63.81 97 HIS A C 1
ATOM 749 O O . HIS A 1 97 ? 5.723 -6.385 3.891 1.00 63.81 97 HIS A O 1
ATOM 755 N N . ALA A 1 98 ? 5.004 -6.715 1.801 1.00 64.88 98 ALA A N 1
ATOM 756 C CA . ALA A 1 98 ? 3.615 -6.922 2.198 1.00 64.88 98 ALA A CA 1
ATOM 757 C C . ALA A 1 98 ? 3.464 -8.072 3.214 1.00 64.88 98 ALA A C 1
ATOM 759 O O . ALA A 1 98 ? 2.614 -8.002 4.102 1.00 64.88 98 ALA A O 1
ATOM 760 N N . LYS A 1 99 ? 4.316 -9.109 3.141 1.00 71.75 99 LYS A N 1
ATOM 761 C CA . LYS A 1 99 ? 4.417 -10.150 4.180 1.00 71.75 99 LYS A CA 1
ATOM 762 C C . LYS A 1 99 ? 4.965 -9.614 5.499 1.00 71.75 99 LYS A C 1
ATOM 764 O O . LYS A 1 99 ? 4.388 -9.912 6.541 1.00 71.75 99 LYS A O 1
ATOM 769 N N . ARG A 1 100 ? 6.041 -8.817 5.478 1.00 68.19 100 ARG A N 1
ATOM 770 C CA . ARG A 1 100 ? 6.604 -8.179 6.689 1.00 68.19 100 ARG A CA 1
ATOM 771 C C . ARG A 1 100 ? 5.585 -7.285 7.395 1.00 68.19 100 ARG A C 1
ATOM 773 O O . ARG A 1 100 ? 5.509 -7.307 8.617 1.00 68.19 100 ARG A O 1
ATOM 780 N N . MET A 1 101 ? 4.769 -6.575 6.622 1.00 63.25 101 MET A N 1
ATOM 781 C CA . MET A 1 101 ? 3.682 -5.724 7.114 1.00 63.25 101 MET A CA 1
ATOM 782 C C . MET A 1 101 ? 2.442 -6.519 7.569 1.00 63.25 101 MET A C 1
ATOM 784 O O . MET A 1 101 ? 1.497 -5.941 8.097 1.00 63.25 101 MET A O 1
ATOM 788 N N . GLY A 1 102 ? 2.404 -7.839 7.351 1.00 66.31 102 GLY A N 1
ATOM 789 C CA . GLY A 1 102 ? 1.264 -8.690 7.702 1.00 66.31 102 GLY A CA 1
ATOM 790 C C . GLY A 1 102 ? 0.045 -8.554 6.781 1.00 66.31 102 GLY A C 1
ATOM 791 O O . GLY A 1 102 ? -1.020 -9.068 7.115 1.00 66.31 102 GLY A O 1
ATOM 792 N N . LEU A 1 103 ? 0.186 -7.907 5.618 1.00 59.97 103 LEU A N 1
ATOM 793 C CA . LEU A 1 103 ? -0.897 -7.711 4.643 1.00 59.97 103 LEU A CA 1
ATOM 794 C C . LEU A 1 103 ? -1.236 -9.009 3.894 1.00 59.97 103 LEU A C 1
ATOM 796 O O . LEU A 1 103 ? -2.370 -9.236 3.451 1.00 59.97 103 LEU A O 1
ATOM 800 N N . ILE A 1 104 ? -0.245 -9.887 3.719 1.00 60.62 104 ILE A N 1
ATOM 801 C CA . ILE A 1 104 ? -0.387 -11.175 3.031 1.00 60.62 104 ILE A CA 1
ATOM 802 C C . ILE A 1 104 ? 0.305 -12.298 3.818 1.00 60.62 104 ILE A C 1
ATOM 804 O O . ILE A 1 104 ? 1.278 -12.046 4.523 1.00 60.62 104 ILE A O 1
ATOM 808 N N . ARG A 1 105 ? -0.202 -13.534 3.695 1.00 58.66 105 ARG A N 1
ATOM 809 C CA . ARG A 1 105 ? 0.383 -14.740 4.314 1.00 58.66 105 ARG A CA 1
ATOM 810 C C . ARG A 1 105 ? 1.460 -15.362 3.425 1.00 58.66 105 ARG A C 1
ATOM 812 O O . ARG A 1 105 ? 1.327 -15.336 2.181 1.00 58.66 105 ARG A O 1
#

pLDDT: mean 73.53, std 14.53, range [28.86, 92.31]

Foldseek 3Di:
DDPLQDDADPVLADPLLVLLLVLLQVLLQDCDPVNDSNVRSQVSSCVVPVDPGRDDGDLRSLSVSSVSLLVSLVSNCVPDPPDPVSSVVSNVSSVVVCVVNVSDD

Sequence (105 aa):
MSKITGFFNEENVGPEARRLAHCFNLSARMNSKDGNPLTFAEDLFTASTGLAAIPRFNDDENKYLKMQLAETAAILNHGNLDSVADLEEATEVLRQHAKRMGLIR

Radius of gyration: 13.37 Å; chains: 1; bounding box: 34×29×36 Å

Secondary structure (DSSP, 8-state):
---------GGG--HHHHHHHHHHHHHHTS--TTS-HHHHHHHHHHHHH--SSPPP--HHHHHHHHHHHHHHHHHHHTT--S-HHHHHHHHHHHHHHHHHTTS--